Protein AF-A0AA95EY44-F1 (afdb_monomer)

Radius of gyration: 31.57 Å; Cα contacts (8 Å, |Δi|>4): 38; chains: 1; bounding box: 99×77×51 Å

Structure (mmCIF, N/CA/C/O backbone):
data_AF-A0AA95EY44-F1
#
_entry.id   AF-A0AA95EY44-F1
#
loop_
_atom_site.group_PDB
_atom_site.id
_atom_site.type_symbol
_atom_site.label_atom_id
_atom_site.label_alt_id
_atom_site.label_comp_id
_atom_site.label_asym_id
_atom_site.label_entity_id
_atom_site.label_seq_id
_atom_site.pdbx_PDB_ins_code
_atom_site.Cartn_x
_atom_site.Cartn_y
_atom_site.Cartn_z
_atom_site.occupancy
_atom_site.B_iso_or_equiv
_atom_site.auth_seq_id
_atom_site.auth_comp_id
_atom_site.auth_asym_id
_atom_site.auth_atom_id
_atom_site.pdbx_PDB_model_num
ATOM 1 N N . MET A 1 1 ? 17.872 -55.730 4.781 1.00 41.34 1 MET A N 1
ATOM 2 C CA . MET A 1 1 ? 17.847 -54.253 4.728 1.00 41.34 1 MET A CA 1
ATOM 3 C C . MET A 1 1 ? 19.204 -53.787 4.231 1.00 41.34 1 MET A C 1
ATOM 5 O O . MET A 1 1 ? 20.199 -54.146 4.842 1.00 41.34 1 MET A O 1
ATOM 9 N N . LYS A 1 2 ? 19.268 -53.102 3.086 1.00 43.06 2 LYS A N 1
ATOM 10 C CA . LYS A 1 2 ? 20.508 -52.530 2.540 1.00 43.06 2 LYS A CA 1
ATOM 11 C C . LYS A 1 2 ? 20.278 -51.025 2.433 1.00 43.06 2 LYS A C 1
ATOM 13 O O . LYS A 1 2 ? 19.450 -50.600 1.636 1.00 43.06 2 LYS A O 1
ATOM 18 N N . VAL A 1 3 ? 20.924 -50.255 3.303 1.00 44.91 3 VAL A N 1
ATOM 19 C CA . VAL A 1 3 ? 20.904 -48.789 3.276 1.00 44.91 3 VAL A CA 1
ATOM 20 C C . VAL A 1 3 ? 22.019 -48.328 2.346 1.00 44.91 3 VAL A C 1
ATOM 22 O O . VAL A 1 3 ? 23.189 -48.610 2.589 1.00 44.91 3 VAL A O 1
ATOM 25 N N . THR A 1 4 ? 21.646 -47.684 1.244 1.00 51.00 4 THR A N 1
ATOM 26 C CA . THR A 1 4 ? 22.604 -47.127 0.287 1.00 51.00 4 THR A CA 1
ATOM 27 C C . THR A 1 4 ? 22.802 -45.660 0.642 1.00 51.00 4 THR A C 1
ATOM 29 O O . THR A 1 4 ? 21.892 -44.849 0.496 1.00 51.00 4 THR A O 1
ATOM 32 N N . THR A 1 5 ? 23.982 -45.367 1.178 1.00 47.31 5 THR A N 1
ATOM 33 C CA . THR A 1 5 ? 24.511 -44.042 1.507 1.00 47.31 5 THR A CA 1
ATOM 34 C C . THR A 1 5 ? 24.437 -43.110 0.296 1.00 47.31 5 THR A C 1
ATOM 36 O O . THR A 1 5 ? 25.091 -43.350 -0.717 1.00 47.31 5 THR A O 1
ATOM 39 N N . GLY A 1 6 ? 23.629 -42.053 0.403 1.00 45.25 6 GLY A N 1
ATOM 40 C CA . GLY A 1 6 ? 23.547 -40.977 -0.582 1.00 45.25 6 GLY A CA 1
ATOM 41 C C . GLY A 1 6 ? 24.810 -40.115 -0.561 1.00 45.25 6 GLY A C 1
ATOM 42 O O . GLY A 1 6 ? 25.266 -39.692 0.500 1.00 45.25 6 GLY A O 1
ATOM 43 N N . MET A 1 7 ? 25.380 -39.895 -1.743 1.00 43.97 7 MET A N 1
ATOM 44 C CA . MET A 1 7 ? 26.593 -39.116 -1.977 1.00 43.97 7 MET A CA 1
ATOM 45 C C . MET A 1 7 ? 26.424 -37.653 -1.538 1.00 43.97 7 MET A C 1
ATOM 47 O O . MET A 1 7 ? 25.498 -36.970 -1.970 1.00 43.97 7 MET A O 1
ATOM 51 N N . MET A 1 8 ? 27.346 -37.162 -0.708 1.00 39.53 8 MET A N 1
ATOM 52 C CA . MET A 1 8 ? 27.503 -35.735 -0.429 1.00 39.53 8 MET A CA 1
ATOM 53 C C . MET A 1 8 ? 28.082 -35.030 -1.661 1.00 39.53 8 MET A C 1
ATOM 55 O O . MET A 1 8 ? 29.181 -35.355 -2.106 1.00 39.53 8 MET A O 1
ATOM 59 N N . VAL A 1 9 ? 27.357 -34.044 -2.187 1.00 46.12 9 VAL A N 1
ATOM 60 C CA . VAL A 1 9 ? 27.868 -33.108 -3.196 1.00 46.12 9 VAL A CA 1
ATOM 61 C C . VAL A 1 9 ? 28.700 -32.053 -2.469 1.00 46.12 9 VAL A C 1
ATOM 63 O O . VAL A 1 9 ? 28.180 -31.294 -1.653 1.00 46.12 9 VAL A O 1
ATOM 66 N N . SER A 1 10 ? 30.007 -32.043 -2.726 1.00 38.38 10 SER A N 1
ATOM 67 C CA . SER A 1 10 ? 30.944 -31.058 -2.184 1.00 38.38 10 SER A CA 1
ATOM 68 C C . SER A 1 10 ? 31.128 -29.929 -3.197 1.00 38.38 10 SER A C 1
ATOM 70 O O . SER A 1 10 ? 31.509 -30.182 -4.339 1.00 38.38 10 SER A O 1
ATOM 72 N N . TYR A 1 11 ? 30.840 -28.693 -2.790 1.00 48.44 11 TYR A N 1
ATOM 73 C CA . TYR A 1 11 ? 31.090 -27.492 -3.590 1.00 48.44 11 TYR A CA 1
ATOM 74 C C . TYR A 1 11 ? 32.466 -26.907 -3.230 1.00 48.44 11 TYR A C 1
ATOM 76 O O . TYR A 1 11 ? 32.779 -26.811 -2.037 1.00 48.44 11 TYR A O 1
ATOM 84 N N . PRO A 1 12 ? 33.292 -26.480 -4.203 1.00 48.28 12 PRO A N 1
ATOM 85 C CA . PRO A 1 12 ? 34.544 -25.797 -3.902 1.00 48.28 12 PRO A CA 1
ATOM 86 C C . PRO A 1 12 ? 34.282 -24.391 -3.337 1.00 48.28 12 PRO A C 1
ATOM 88 O O . PRO A 1 12 ? 33.452 -23.636 -3.845 1.00 48.28 12 PRO A O 1
ATOM 91 N N . LYS A 1 13 ? 35.004 -24.044 -2.265 1.00 40.16 13 LYS A N 1
ATOM 92 C CA . LYS A 1 13 ? 34.987 -22.718 -1.632 1.00 40.16 13 LYS A CA 1
ATOM 93 C C . LYS A 1 13 ? 35.674 -21.680 -2.527 1.00 40.16 13 LYS A C 1
ATOM 95 O O . LYS A 1 13 ? 36.833 -21.850 -2.889 1.00 40.16 13 LYS A O 1
ATOM 100 N N . LEU A 1 14 ? 34.974 -20.583 -2.812 1.00 45.66 14 LEU A N 1
ATOM 101 C CA . LEU A 1 14 ? 35.519 -19.363 -3.413 1.00 45.66 14 LEU A CA 1
ATOM 102 C C . LEU A 1 14 ? 36.125 -18.478 -2.318 1.00 45.66 14 LEU A C 1
ATOM 104 O O . LEU A 1 14 ? 35.446 -17.635 -1.738 1.00 45.66 14 LEU A O 1
ATOM 108 N N . SER A 1 15 ? 37.403 -18.683 -2.026 1.00 40.06 15 SER A N 1
ATOM 109 C CA . SER A 1 15 ? 38.204 -17.737 -1.251 1.00 40.06 15 SER A CA 1
ATOM 110 C C . SER A 1 15 ? 39.677 -17.996 -1.530 1.00 40.06 15 SER A C 1
ATOM 112 O O . SER A 1 15 ? 40.243 -18.898 -0.930 1.00 40.06 15 SER A O 1
ATOM 114 N N . ASP A 1 16 ? 40.227 -17.263 -2.500 1.00 41.62 16 ASP A N 1
ATOM 115 C CA . ASP A 1 16 ? 41.546 -16.616 -2.438 1.00 41.62 16 ASP A CA 1
ATOM 116 C C . ASP A 1 16 ? 41.781 -15.851 -3.751 1.00 41.62 16 ASP A C 1
ATOM 118 O O . ASP A 1 16 ? 42.224 -16.387 -4.765 1.00 41.62 16 ASP A O 1
ATOM 122 N N . VAL A 1 17 ? 41.427 -14.563 -3.744 1.00 42.28 17 VAL A N 1
ATOM 123 C CA . VAL A 1 17 ? 41.891 -13.599 -4.748 1.00 42.28 17 VAL A CA 1
ATOM 124 C C . VAL A 1 17 ? 43.328 -13.249 -4.368 1.00 42.28 17 VAL A C 1
ATOM 126 O O . VAL A 1 17 ? 43.552 -12.377 -3.534 1.00 42.28 17 VAL A O 1
ATOM 129 N N . GLN A 1 18 ? 44.307 -13.953 -4.939 1.00 38.44 18 GLN A N 1
ATOM 130 C CA . GLN A 1 18 ? 45.704 -13.523 -4.877 1.00 38.44 18 GLN A CA 1
ATOM 131 C C . GLN A 1 18 ? 46.004 -12.560 -6.027 1.00 38.44 18 GLN A C 1
ATOM 133 O O . GLN A 1 18 ? 46.162 -12.932 -7.189 1.00 38.44 18 GLN A O 1
ATOM 138 N N . GLU A 1 19 ? 46.068 -11.289 -5.648 1.00 46.28 19 GLU A N 1
ATOM 139 C CA . GLU A 1 19 ? 46.642 -10.175 -6.386 1.00 46.28 19 GLU A CA 1
ATOM 140 C C . GLU A 1 19 ? 48.119 -10.469 -6.713 1.00 46.28 19 GLU A C 1
ATOM 142 O O . GLU A 1 19 ? 48.988 -10.366 -5.852 1.00 46.28 19 GLU A O 1
ATOM 147 N N . HIS A 1 20 ? 48.425 -10.823 -7.964 1.00 35.62 20 HIS A N 1
ATOM 148 C CA . HIS A 1 20 ? 49.801 -10.830 -8.467 1.00 35.62 20 HIS A CA 1
ATOM 149 C C . HIS A 1 20 ? 50.023 -9.633 -9.393 1.00 35.62 20 HIS A C 1
ATOM 151 O O . HIS A 1 20 ? 49.808 -9.675 -10.605 1.00 35.62 20 HIS A O 1
ATOM 157 N N . LYS A 1 21 ? 50.480 -8.540 -8.779 1.00 42.75 21 LYS A N 1
ATOM 158 C CA . LYS A 1 21 ? 51.316 -7.527 -9.426 1.00 42.75 21 LYS A CA 1
ATOM 159 C C . LYS A 1 21 ? 52.607 -8.206 -9.882 1.00 42.75 21 LYS A C 1
ATOM 161 O O . LYS A 1 21 ? 53.286 -8.776 -9.041 1.00 42.75 21 LYS A O 1
ATOM 166 N N . GLU A 1 22 ? 52.937 -8.105 -11.170 1.00 37.50 22 GLU A N 1
ATOM 167 C CA . GLU A 1 22 ? 54.248 -7.653 -11.671 1.00 37.50 22 GLU A CA 1
ATOM 168 C C . GLU A 1 22 ? 54.346 -7.753 -13.210 1.00 37.50 22 GLU A C 1
ATOM 170 O O . GLU A 1 22 ? 53.960 -8.734 -13.840 1.00 37.50 22 GLU A O 1
ATOM 175 N N . LYS A 1 23 ? 54.887 -6.696 -13.820 1.00 38.88 23 LYS A N 1
ATOM 176 C CA . LYS A 1 23 ? 55.463 -6.604 -15.177 1.00 38.88 23 LYS A CA 1
ATOM 177 C C . LYS A 1 23 ? 56.657 -5.636 -15.060 1.00 38.88 23 LYS A C 1
ATOM 179 O O . LYS A 1 23 ? 56.564 -4.757 -14.200 1.00 38.88 23 LYS A O 1
ATOM 184 N N . PRO A 1 24 ? 57.664 -5.607 -15.964 1.00 47.41 24 PRO A N 1
ATOM 185 C CA .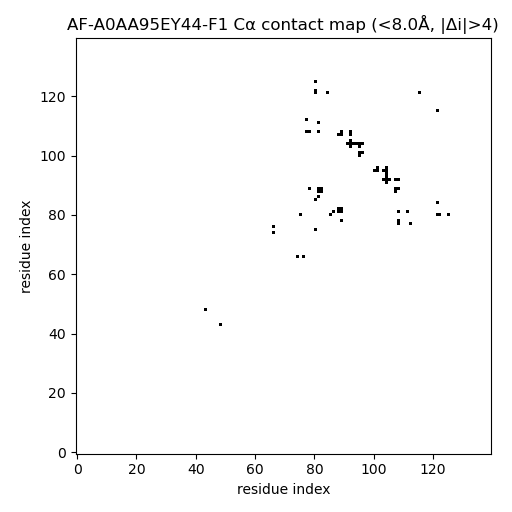 PRO A 1 24 ? 58.051 -6.552 -17.031 1.00 47.41 24 PRO A CA 1
ATOM 186 C C . PRO A 1 24 ? 59.589 -6.807 -17.116 1.00 47.41 24 PRO A C 1
ATOM 188 O O . PRO A 1 24 ? 60.375 -6.090 -16.507 1.00 47.41 24 PRO A O 1
ATOM 191 N N . LEU A 1 25 ? 60.052 -7.721 -17.985 1.00 33.62 25 LEU A N 1
ATOM 192 C CA . LEU A 1 25 ? 61.269 -7.485 -18.790 1.00 33.62 25 LEU A CA 1
ATOM 193 C C . LEU A 1 25 ? 61.262 -8.318 -20.085 1.00 33.62 25 LEU A C 1
ATOM 195 O O . LEU A 1 25 ? 60.869 -9.480 -20.100 1.00 33.62 25 LEU A O 1
ATOM 199 N N . LEU A 1 26 ? 61.679 -7.678 -21.175 1.00 46.19 26 LEU A N 1
ATOM 200 C CA . LEU A 1 26 ? 61.690 -8.164 -22.554 1.00 46.19 26 LEU A CA 1
ATOM 201 C C . LEU A 1 26 ? 62.712 -9.293 -22.759 1.00 46.19 26 LEU A C 1
ATOM 203 O O . LEU A 1 26 ? 63.897 -9.097 -22.497 1.00 46.19 26 LEU A O 1
ATOM 207 N N . GLN A 1 27 ? 62.287 -10.420 -23.336 1.00 43.66 27 GLN A N 1
ATOM 208 C CA . GLN A 1 27 ? 63.186 -11.347 -24.025 1.00 43.66 27 GLN A CA 1
ATOM 209 C C . GLN A 1 27 ? 62.610 -11.739 -25.385 1.00 43.66 27 GLN A C 1
ATOM 211 O O . GLN A 1 27 ? 61.481 -12.202 -25.524 1.00 43.66 27 GLN A O 1
ATOM 216 N N . SER A 1 28 ? 63.430 -11.479 -26.396 1.00 42.78 28 SER A N 1
ATOM 217 C CA . SER A 1 28 ? 63.257 -11.783 -27.807 1.00 42.78 28 SER A CA 1
ATOM 218 C C . SER A 1 28 ? 63.287 -13.288 -28.063 1.00 42.78 28 SER A C 1
ATOM 220 O O . SER A 1 28 ? 64.300 -13.940 -27.819 1.00 42.78 28 SER A O 1
ATOM 222 N N . GLY A 1 29 ? 62.203 -13.808 -28.627 1.00 38.50 29 GLY A N 1
ATOM 223 C CA . GLY A 1 29 ? 62.097 -15.169 -29.138 1.00 38.50 29 GLY A CA 1
ATOM 224 C C . GLY A 1 29 ? 60.828 -15.282 -29.973 1.00 38.50 29 GLY A C 1
ATOM 225 O O . GLY A 1 29 ? 59.727 -15.095 -29.467 1.00 38.50 29 GLY A O 1
ATOM 226 N N . VAL A 1 30 ? 60.978 -15.505 -31.276 1.00 49.00 30 VAL A N 1
ATOM 227 C CA . VAL A 1 30 ? 59.871 -15.598 -32.232 1.00 49.00 30 VAL A CA 1
ATOM 228 C C . VAL A 1 30 ? 59.086 -16.888 -31.980 1.00 49.00 30 VAL A C 1
ATOM 230 O O . VAL A 1 30 ? 59.467 -17.949 -32.461 1.00 49.00 30 VAL A O 1
ATOM 233 N N . HIS A 1 31 ? 57.972 -16.791 -31.259 1.00 42.59 31 HIS A N 1
ATOM 234 C CA . HIS A 1 31 ? 56.826 -17.685 -31.417 1.00 42.59 31 HIS A CA 1
ATOM 235 C C . HIS A 1 31 ? 55.566 -16.940 -30.963 1.00 42.59 31 HIS A C 1
ATOM 237 O O . HIS A 1 31 ? 55.336 -16.749 -29.772 1.00 42.59 31 HIS A O 1
ATOM 243 N N . LEU A 1 32 ? 54.782 -16.441 -31.922 1.00 46.75 32 LEU A N 1
ATOM 244 C CA . LEU A 1 32 ? 53.476 -15.845 -31.640 1.00 46.75 32 LEU A CA 1
ATOM 245 C C . LEU A 1 32 ? 52.564 -16.928 -31.038 1.00 46.75 32 LEU A C 1
ATOM 247 O O . LEU A 1 32 ? 52.372 -17.961 -31.688 1.00 46.75 32 LEU A O 1
ATOM 251 N N . PRO A 1 33 ? 51.994 -16.730 -29.835 1.00 49.34 33 PRO A N 1
ATOM 252 C CA . PRO A 1 33 ? 50.992 -17.638 -29.313 1.00 49.34 33 PRO A CA 1
ATOM 253 C C . PRO A 1 33 ? 49.740 -17.538 -30.190 1.00 49.34 33 PRO A C 1
ATOM 255 O O . PRO A 1 33 ? 49.300 -16.451 -30.568 1.00 49.34 33 PRO A O 1
ATOM 258 N N . ARG A 1 34 ? 49.228 -18.716 -30.553 1.00 50.22 34 ARG A N 1
ATOM 259 C CA . ARG A 1 34 ? 47.968 -18.990 -31.256 1.00 50.22 34 ARG A CA 1
ATOM 260 C C . ARG A 1 34 ? 46.890 -17.957 -30.878 1.00 50.22 34 ARG A C 1
ATOM 262 O O . ARG A 1 34 ? 46.758 -17.694 -29.684 1.00 50.22 34 ARG A O 1
ATOM 269 N N . PRO A 1 35 ? 46.109 -17.397 -31.826 1.00 50.72 35 PRO A N 1
ATOM 270 C CA . PRO A 1 35 ? 44.991 -16.548 -31.439 1.00 50.72 35 PRO A CA 1
ATOM 271 C C . PRO A 1 35 ? 44.094 -17.380 -30.524 1.00 50.72 35 PRO A C 1
ATOM 273 O O . PRO A 1 35 ? 43.699 -18.489 -30.900 1.00 50.72 35 PRO A O 1
ATOM 276 N N . GLU A 1 36 ? 43.832 -16.886 -29.314 1.00 55.03 36 GLU A N 1
ATOM 277 C CA . GLU A 1 36 ? 42.736 -17.410 -28.515 1.00 55.03 36 GLU A CA 1
ATOM 278 C C . GLU A 1 36 ? 41.476 -17.192 -29.342 1.00 55.03 36 GLU A C 1
ATOM 280 O O . GLU A 1 36 ? 40.943 -16.087 -29.453 1.00 55.03 36 GLU A O 1
ATOM 285 N N . VAL A 1 37 ? 41.062 -18.258 -30.021 1.00 54.19 37 VAL A N 1
ATOM 286 C CA . VAL A 1 37 ? 39.717 -18.375 -30.543 1.00 54.19 37 VAL A CA 1
ATOM 287 C C . VAL A 1 37 ? 38.856 -18.266 -29.300 1.00 54.19 37 VAL A C 1
ATOM 289 O O . VAL A 1 37 ? 38.842 -19.191 -28.490 1.00 54.19 37 VAL A O 1
ATOM 292 N N . TYR A 1 38 ? 38.191 -17.126 -29.125 1.00 54.50 38 TYR A N 1
ATOM 293 C CA . TYR A 1 38 ? 37.017 -17.058 -28.273 1.00 54.50 38 TYR A CA 1
ATOM 294 C C . TYR A 1 38 ? 36.032 -18.056 -28.873 1.00 54.50 38 TYR A C 1
ATOM 296 O O . TYR A 1 38 ? 35.276 -17.743 -29.790 1.00 54.50 38 TYR A O 1
ATOM 304 N N . GLN A 1 39 ? 36.131 -19.308 -28.434 1.00 52.06 39 GLN A N 1
ATOM 305 C CA . GLN A 1 39 ? 35.049 -20.246 -28.596 1.00 52.06 39 GLN A CA 1
ATOM 306 C C . GLN A 1 39 ? 33.927 -19.616 -27.793 1.00 52.06 39 GLN A C 1
ATOM 308 O O . GLN A 1 39 ? 34.076 -19.378 -26.596 1.00 52.06 39 GLN A O 1
ATOM 313 N N . ASP A 1 40 ? 32.858 -19.243 -28.483 1.00 59.28 40 ASP A N 1
ATOM 314 C CA . ASP A 1 40 ? 31.582 -18.969 -27.851 1.00 59.28 40 ASP A CA 1
ATOM 315 C C . ASP A 1 40 ? 31.224 -20.275 -27.122 1.00 59.28 40 ASP A C 1
ATOM 317 O O . ASP A 1 40 ? 30.698 -21.208 -27.720 1.00 59.28 40 ASP A O 1
ATOM 321 N N . LEU A 1 41 ? 31.670 -20.418 -25.862 1.00 66.00 41 LEU A N 1
ATOM 322 C CA . LEU A 1 41 ? 31.597 -21.664 -25.076 1.00 66.00 41 LEU A CA 1
ATOM 323 C C . LEU A 1 41 ? 30.142 -22.105 -24.847 1.00 66.00 41 LEU A C 1
ATOM 325 O O . LEU A 1 41 ? 29.877 -23.191 -24.337 1.00 66.00 41 LEU A O 1
ATOM 329 N N . LEU A 1 42 ? 29.205 -21.244 -25.230 1.00 67.94 42 LEU A N 1
ATOM 330 C CA . LEU A 1 42 ? 27.794 -21.507 -25.366 1.00 67.94 42 LEU A CA 1
ATOM 331 C C . LEU A 1 42 ? 27.502 -21.684 -26.861 1.00 67.94 42 LEU A C 1
ATOM 333 O O . LEU A 1 42 ? 27.083 -20.745 -27.537 1.00 67.94 42 LEU A O 1
ATOM 337 N N . GLU A 1 43 ? 27.696 -22.899 -27.384 1.00 67.50 43 GLU A N 1
ATOM 338 C CA . GLU A 1 43 ? 27.167 -23.280 -28.699 1.00 67.50 43 GLU A CA 1
ATOM 339 C C . GLU A 1 43 ? 25.633 -23.309 -28.629 1.00 67.50 43 GLU A C 1
ATOM 341 O O . GLU A 1 43 ? 24.992 -24.351 -28.484 1.00 67.50 43 GLU A O 1
ATOM 346 N N . ILE A 1 44 ? 25.012 -22.131 -28.691 1.00 71.88 44 ILE A N 1
ATOM 347 C CA . ILE A 1 44 ? 23.578 -22.020 -28.919 1.00 71.88 44 ILE A CA 1
ATOM 348 C C . ILE A 1 44 ? 23.345 -22.550 -30.331 1.00 71.88 44 ILE A C 1
ATOM 350 O O . ILE A 1 44 ? 23.797 -21.934 -31.303 1.00 71.88 44 ILE A O 1
ATOM 354 N N . SER A 1 45 ? 22.660 -23.692 -30.428 1.00 77.06 45 SER A N 1
ATOM 355 C CA . SER A 1 45 ? 22.316 -24.302 -31.711 1.00 77.06 45 SER A CA 1
ATOM 356 C C . SER A 1 45 ? 21.552 -23.313 -32.592 1.00 77.06 45 SER A C 1
ATOM 358 O O . SER A 1 45 ? 20.813 -22.461 -32.088 1.00 77.06 45 SER A O 1
ATOM 360 N N . ASP A 1 46 ? 21.671 -23.451 -33.913 1.00 82.75 46 ASP A N 1
ATOM 361 C CA . ASP A 1 46 ? 20.914 -22.623 -34.864 1.00 82.75 46 ASP A CA 1
ATOM 362 C C . ASP A 1 46 ? 19.407 -22.665 -34.571 1.00 82.75 46 ASP A C 1
ATOM 364 O O . ASP A 1 46 ? 18.712 -21.655 -34.660 1.00 82.75 46 ASP A O 1
ATOM 368 N N . GLN A 1 47 ? 18.917 -23.818 -34.104 1.00 80.44 47 GLN A N 1
ATOM 369 C CA . GLN A 1 47 ? 17.542 -23.994 -33.653 1.00 80.44 47 GLN A CA 1
ATOM 370 C C . GLN A 1 47 ? 17.201 -23.118 -32.439 1.00 80.44 47 GLN A C 1
ATOM 372 O O . GLN A 1 47 ? 16.152 -22.481 -32.427 1.00 80.44 47 GLN A O 1
ATOM 377 N N . ALA A 1 48 ? 18.060 -23.056 -31.421 1.00 78.94 48 ALA A N 1
ATOM 378 C CA . ALA A 1 48 ? 17.820 -22.220 -30.247 1.00 78.94 48 ALA A CA 1
ATOM 379 C C . ALA A 1 48 ? 17.897 -20.719 -30.579 1.00 78.94 48 ALA A C 1
ATOM 381 O O . ALA A 1 48 ? 17.117 -19.934 -30.039 1.00 78.94 48 ALA A O 1
ATOM 382 N N . ARG A 1 49 ? 18.759 -20.318 -31.524 1.00 79.56 49 ARG A N 1
ATOM 383 C CA . ARG A 1 49 ? 18.796 -18.940 -32.049 1.00 79.56 49 ARG A CA 1
ATOM 384 C C . ARG A 1 49 ? 17.518 -18.596 -32.814 1.00 79.56 49 ARG A C 1
ATOM 386 O O . ARG A 1 49 ? 16.971 -17.515 -32.618 1.00 79.56 49 ARG A O 1
ATOM 393 N N . GLN A 1 50 ? 17.016 -19.526 -33.625 1.00 83.75 50 GLN A N 1
ATOM 394 C CA . GLN A 1 50 ? 15.761 -19.353 -34.352 1.00 83.75 50 GLN A CA 1
ATOM 395 C C . GLN A 1 50 ? 14.562 -19.238 -33.403 1.00 83.75 50 GLN A C 1
ATOM 397 O O . GLN A 1 50 ? 13.712 -18.379 -33.614 1.00 83.75 50 GLN A O 1
ATOM 402 N N . ILE A 1 51 ? 14.520 -20.051 -32.339 1.00 82.25 51 ILE A N 1
ATOM 403 C CA . ILE A 1 51 ? 13.490 -19.953 -31.294 1.00 82.25 51 ILE A CA 1
ATOM 404 C C . ILE A 1 51 ? 13.544 -18.576 -30.633 1.00 82.25 51 ILE A C 1
ATOM 406 O O . ILE A 1 51 ? 12.509 -17.938 -30.513 1.00 82.25 51 ILE A O 1
ATOM 410 N N . ALA A 1 52 ? 14.732 -18.096 -30.249 1.00 79.19 52 ALA A N 1
ATOM 411 C CA . ALA A 1 52 ? 14.892 -16.787 -29.617 1.00 79.19 52 ALA A CA 1
ATOM 412 C C . ALA A 1 52 ? 14.472 -15.621 -30.530 1.00 79.19 52 ALA A C 1
ATOM 414 O O . ALA A 1 52 ? 13.902 -14.647 -30.047 1.00 79.19 52 ALA A O 1
ATOM 415 N N . ALA A 1 53 ? 14.726 -15.726 -31.838 1.00 79.75 53 ALA A N 1
ATOM 416 C CA . ALA A 1 53 ? 14.318 -14.724 -32.822 1.00 79.75 53 ALA A CA 1
ATOM 417 C C . ALA A 1 53 ? 12.795 -14.676 -33.050 1.00 79.75 53 ALA A C 1
ATOM 419 O O . ALA A 1 53 ? 12.281 -13.634 -33.447 1.00 79.75 53 ALA A O 1
ATOM 420 N N . ASP A 1 54 ? 12.091 -15.784 -32.798 1.00 78.31 54 ASP A N 1
ATOM 421 C CA . ASP A 1 54 ? 10.635 -15.920 -32.953 1.00 78.31 54 ASP A CA 1
ATOM 422 C C . ASP A 1 54 ? 9.857 -15.622 -31.653 1.00 78.31 54 ASP A C 1
ATOM 424 O O . ASP A 1 54 ? 8.626 -15.665 -31.625 1.00 78.31 54 ASP A O 1
ATOM 428 N N . ILE A 1 55 ? 10.548 -15.295 -30.550 1.00 76.56 55 ILE A N 1
ATOM 429 C CA . ILE A 1 55 ? 9.884 -14.845 -29.322 1.00 76.56 55 ILE A CA 1
ATOM 430 C C . ILE A 1 55 ? 9.281 -13.464 -29.589 1.00 76.56 55 ILE A C 1
ATOM 432 O O . ILE A 1 55 ? 9.949 -12.435 -29.501 1.00 76.56 55 ILE A O 1
ATOM 436 N N . ASN A 1 56 ? 7.985 -13.426 -29.880 1.00 74.38 56 ASN A N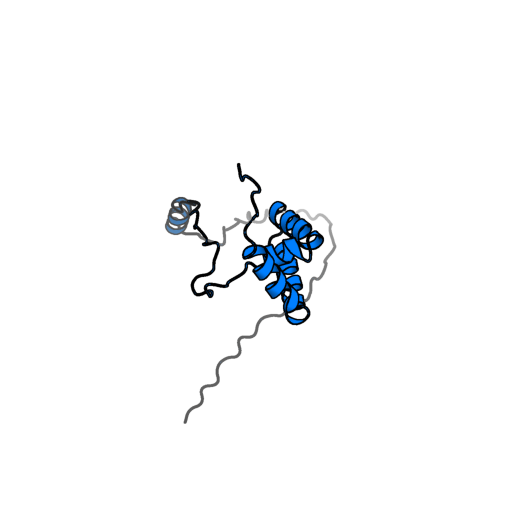 1
ATOM 437 C CA . ASN A 1 56 ? 7.221 -12.188 -29.871 1.00 74.38 56 ASN A CA 1
ATOM 438 C C . ASN A 1 56 ? 7.041 -11.726 -28.420 1.00 74.38 56 ASN A C 1
ATOM 440 O O . ASN A 1 56 ? 6.296 -12.327 -27.646 1.00 74.38 56 ASN A O 1
ATOM 444 N N . HIS A 1 57 ? 7.702 -10.629 -28.053 1.00 63.44 57 HIS A N 1
ATOM 445 C CA . HIS A 1 57 ? 7.500 -9.932 -26.780 1.00 63.44 57 HIS A CA 1
ATOM 446 C C . HIS A 1 57 ? 6.197 -9.120 -26.810 1.00 63.44 57 HIS A C 1
ATOM 448 O O . HIS A 1 57 ? 6.197 -7.918 -26.533 1.00 63.44 57 HIS A O 1
ATOM 454 N N . GLU A 1 58 ? 5.077 -9.742 -27.187 1.00 66.81 58 GLU A N 1
ATOM 455 C CA . GLU A 1 58 ? 3.787 -9.086 -27.025 1.00 66.81 58 G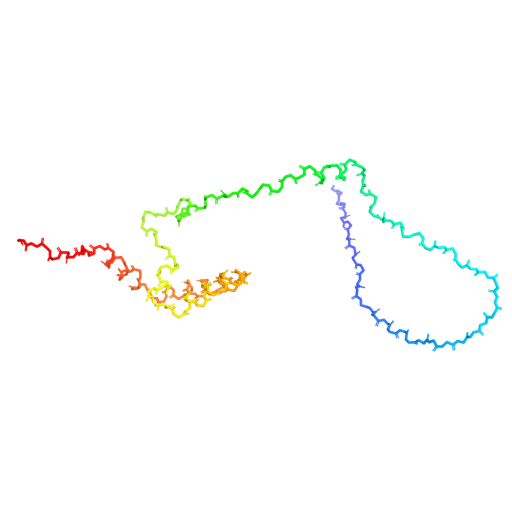LU A CA 1
ATOM 456 C C . GLU A 1 58 ? 3.586 -8.805 -25.537 1.00 66.81 58 GLU A C 1
ATOM 458 O O . GLU A 1 58 ? 3.512 -9.710 -24.702 1.00 66.81 58 GLU A O 1
ATOM 463 N N . LEU A 1 59 ? 3.534 -7.517 -25.201 1.00 63.94 59 LEU A N 1
ATOM 464 C CA . LEU A 1 59 ? 3.131 -7.045 -23.888 1.00 63.94 59 LEU A CA 1
ATOM 465 C C . LEU A 1 59 ? 1.671 -7.445 -23.686 1.00 63.94 59 LEU A C 1
ATOM 467 O O . LEU A 1 59 ? 0.749 -6.699 -24.017 1.00 63.94 59 LEU A O 1
ATOM 471 N N . VAL A 1 60 ? 1.462 -8.642 -23.141 1.00 68.31 60 VAL A N 1
ATOM 472 C CA . VAL A 1 60 ? 0.152 -9.075 -22.676 1.00 68.31 60 VAL A CA 1
ATOM 473 C C . VAL A 1 60 ? -0.221 -8.150 -21.526 1.00 68.31 60 VAL A C 1
ATOM 475 O O . VAL A 1 60 ? 0.262 -8.285 -20.402 1.00 68.31 60 VAL A O 1
ATOM 478 N N . LYS A 1 61 ? -1.070 -7.165 -21.821 1.00 61.97 61 LYS A N 1
ATOM 479 C CA . LYS A 1 61 ? -1.670 -6.301 -20.810 1.00 61.97 61 LYS A CA 1
ATOM 480 C C . LYS A 1 61 ? -2.650 -7.149 -20.004 1.00 61.97 61 LYS A C 1
ATOM 482 O O . LYS A 1 61 ? -3.819 -7.275 -20.357 1.00 61.97 61 LYS A O 1
ATOM 487 N N . VAL A 1 62 ? -2.154 -7.770 -18.939 1.00 65.94 62 VAL A N 1
ATOM 488 C CA . VAL A 1 62 ? -2.994 -8.495 -17.987 1.00 65.94 62 VAL A CA 1
ATOM 489 C C . VAL A 1 62 ? -3.834 -7.461 -17.242 1.00 65.94 62 VAL A C 1
ATOM 491 O O . VAL A 1 62 ? -3.292 -6.564 -16.599 1.00 65.94 62 VAL A O 1
ATOM 494 N N . ASN A 1 63 ? -5.159 -7.559 -17.355 1.00 68.00 63 ASN A N 1
ATOM 495 C CA . ASN A 1 63 ? -6.062 -6.762 -16.535 1.00 68.00 63 ASN A CA 1
ATOM 496 C C . ASN A 1 63 ? -6.077 -7.367 -15.128 1.00 68.00 63 ASN A C 1
ATOM 498 O O . ASN A 1 63 ? -6.709 -8.400 -14.903 1.00 68.00 63 ASN A O 1
ATOM 502 N N . ILE A 1 64 ? -5.310 -6.781 -14.214 1.00 71.50 64 ILE A N 1
ATOM 503 C CA . ILE A 1 64 ? -5.288 -7.203 -12.815 1.00 71.50 64 ILE A CA 1
ATOM 504 C C . ILE A 1 64 ? -6.546 -6.613 -12.167 1.00 71.50 64 ILE A C 1
ATOM 506 O O . ILE A 1 64 ? -6.698 -5.393 -12.188 1.00 71.50 64 ILE A O 1
ATOM 510 N N . PRO A 1 65 ? -7.466 -7.436 -11.638 1.00 70.56 65 PRO A N 1
ATOM 511 C CA . PRO A 1 65 ? -8.665 -6.918 -10.993 1.00 70.56 65 PRO A CA 1
ATOM 512 C C . PRO A 1 65 ? -8.294 -6.095 -9.752 1.00 70.56 65 PRO A C 1
ATOM 514 O O . PRO A 1 65 ? -7.427 -6.504 -8.979 1.00 70.56 65 PRO A O 1
ATOM 517 N N . ASP A 1 66 ? -8.991 -4.976 -9.531 1.00 70.25 66 ASP A N 1
ATOM 518 C CA . ASP A 1 66 ? -8.772 -4.094 -8.369 1.00 70.25 66 ASP A CA 1
ATOM 519 C C . ASP A 1 66 ? -9.012 -4.811 -7.029 1.00 70.25 66 ASP A C 1
ATOM 521 O O . ASP A 1 66 ? -8.408 -4.486 -6.006 1.00 70.25 66 ASP A O 1
ATOM 525 N N . ARG A 1 67 ? -9.889 -5.823 -7.039 1.00 80.25 67 ARG A N 1
ATOM 526 C CA . ARG A 1 67 ? -10.157 -6.714 -5.909 1.00 80.25 67 ARG A CA 1
ATOM 527 C C . ARG A 1 67 ? -9.558 -8.097 -6.187 1.00 80.25 67 ARG A C 1
ATOM 529 O O . ARG A 1 67 ? -9.880 -8.696 -7.217 1.00 80.25 67 ARG A O 1
ATOM 536 N N . PRO A 1 68 ? -8.748 -8.651 -5.266 1.00 79.25 68 PRO A N 1
ATOM 537 C CA . PRO A 1 68 ? -8.221 -9.996 -5.427 1.00 79.25 68 PRO A CA 1
ATOM 538 C C . PRO A 1 68 ? -9.351 -11.030 -5.469 1.00 79.25 68 PRO A C 1
ATOM 540 O O . PRO A 1 68 ? -10.347 -10.930 -4.748 1.00 79.25 68 PRO A O 1
ATOM 543 N N . ILE A 1 69 ? -9.183 -12.045 -6.317 1.00 79.62 69 ILE A N 1
ATOM 544 C CA . ILE A 1 69 ? -10.158 -13.128 -6.473 1.00 79.62 69 ILE A CA 1
ATOM 545 C C . ILE A 1 69 ? -10.318 -13.845 -5.125 1.00 79.62 69 ILE A C 1
ATOM 547 O O . ILE A 1 69 ? -9.339 -14.309 -4.546 1.00 79.62 69 ILE A O 1
ATOM 551 N N . GLY A 1 70 ? -11.554 -13.926 -4.626 1.00 79.75 70 GLY A N 1
ATOM 552 C CA . GLY A 1 70 ? -11.870 -14.551 -3.337 1.00 79.75 70 GLY A CA 1
ATOM 553 C C . GLY A 1 70 ? -11.752 -13.631 -2.117 1.00 79.75 70 GLY A C 1
ATOM 554 O O . GLY A 1 70 ? -12.013 -14.084 -1.005 1.00 79.75 70 GLY A O 1
ATOM 555 N N . ALA A 1 71 ? -11.407 -12.350 -2.292 1.00 83.56 71 ALA A N 1
ATOM 556 C CA . ALA A 1 71 ? -11.563 -11.367 -1.222 1.00 83.56 71 ALA A CA 1
ATOM 557 C C . ALA A 1 71 ? -13.044 -11.253 -0.818 1.00 83.56 71 ALA A C 1
ATOM 559 O O . ALA A 1 71 ? -13.899 -11.480 -1.673 1.00 83.56 71 ALA A O 1
ATOM 560 N N . PRO A 1 72 ? -13.374 -10.901 0.432 1.00 83.69 72 PRO A N 1
ATOM 561 C CA . PRO A 1 72 ? -14.758 -10.714 0.867 1.00 83.69 72 PRO A CA 1
ATOM 562 C C . PRO A 1 72 ? -15.379 -9.436 0.280 1.00 83.69 72 PRO A C 1
ATOM 564 O O . PRO A 1 72 ? -14.673 -8.585 -0.264 1.00 83.69 72 PRO A O 1
ATOM 567 N N . ASP A 1 73 ? -16.708 -9.317 0.339 1.00 81.38 73 ASP A N 1
ATOM 568 C CA . ASP A 1 73 ? -17.432 -8.184 -0.266 1.00 81.38 73 ASP A CA 1
ATOM 569 C C . ASP A 1 73 ? -17.150 -6.845 0.413 1.00 81.38 73 ASP A C 1
ATOM 571 O O . ASP A 1 73 ? -17.247 -5.799 -0.219 1.00 81.38 73 ASP A O 1
ATOM 575 N N . ASP A 1 74 ? -16.719 -6.887 1.668 1.00 81.88 74 ASP A N 1
ATOM 576 C CA . ASP A 1 74 ? -16.305 -5.743 2.472 1.00 81.88 74 ASP A CA 1
ATOM 577 C C . ASP A 1 74 ? -14.788 -5.476 2.400 1.00 81.88 74 ASP A C 1
ATOM 579 O O . ASP A 1 74 ? -14.229 -4.813 3.284 1.00 81.88 74 ASP A O 1
ATOM 583 N N . TYR A 1 75 ? -14.113 -6.007 1.372 1.00 84.56 75 TYR A N 1
ATOM 584 C CA . TYR A 1 75 ? -12.691 -5.780 1.139 1.00 84.56 75 TYR A CA 1
ATOM 585 C C . TYR A 1 75 ? -12.402 -4.298 0.902 1.00 84.56 75 TYR A C 1
ATOM 587 O O . TYR A 1 75 ? -12.966 -3.669 0.008 1.00 84.56 75 TYR A O 1
ATOM 595 N N . ILE A 1 76 ? -11.455 -3.766 1.672 1.00 86.88 76 ILE A N 1
ATOM 596 C CA . ILE A 1 76 ? -10.967 -2.398 1.534 1.00 86.88 76 ILE A CA 1
ATOM 597 C C . ILE A 1 76 ? -9.504 -2.459 1.087 1.00 86.88 76 ILE A C 1
ATOM 599 O O . ILE A 1 76 ? -8.690 -3.087 1.776 1.00 86.88 76 ILE A O 1
ATOM 603 N N . PRO A 1 77 ? -9.133 -1.804 -0.029 1.00 88.62 77 PRO A N 1
ATOM 604 C CA . PRO A 1 77 ? -7.743 -1.719 -0.445 1.00 88.62 77 PRO A CA 1
ATOM 605 C C . PRO A 1 77 ? -6.895 -1.036 0.632 1.00 88.62 77 PRO A C 1
ATOM 607 O O . PRO A 1 77 ? -7.186 0.075 1.075 1.00 88.62 77 PRO A O 1
ATOM 610 N N . VAL A 1 78 ? -5.798 -1.676 1.034 1.00 90.38 78 VAL A N 1
ATOM 611 C CA . VAL A 1 78 ? -4.884 -1.123 2.049 1.00 90.38 78 VAL A CA 1
ATOM 612 C C . VAL A 1 78 ? -4.315 0.227 1.610 1.00 90.38 78 VAL A C 1
ATOM 614 O O . VAL A 1 78 ? -4.124 1.115 2.436 1.00 90.38 78 VAL A O 1
ATOM 617 N N . SER A 1 79 ? -4.072 0.404 0.311 1.00 90.19 79 SER A N 1
ATOM 618 C CA . SER A 1 79 ? -3.608 1.667 -0.264 1.00 90.19 79 SER A CA 1
ATOM 619 C C . SER A 1 79 ? -4.575 2.822 0.004 1.00 90.19 79 SER A C 1
ATOM 621 O O . SER A 1 79 ? -4.119 3.936 0.241 1.00 90.19 79 SER A O 1
ATOM 623 N N . GLU A 1 80 ? -5.885 2.565 0.025 1.00 91.69 80 GLU A N 1
ATOM 624 C CA . GLU A 1 80 ? -6.902 3.573 0.343 1.00 91.69 80 GLU A CA 1
ATOM 625 C C . GLU A 1 80 ? -6.895 3.948 1.825 1.00 91.69 80 GLU A C 1
ATOM 627 O O . GLU A 1 80 ? -6.932 5.131 2.170 1.00 91.69 80 GLU A O 1
ATOM 632 N N . LEU A 1 81 ? -6.756 2.957 2.710 1.00 92.81 81 LEU A N 1
ATOM 633 C CA . LEU A 1 81 ? -6.573 3.213 4.141 1.00 92.81 81 LEU A CA 1
ATOM 634 C C . LEU A 1 81 ? -5.291 4.011 4.393 1.00 92.81 81 LEU A C 1
ATOM 636 O O . LEU A 1 81 ? -5.300 4.975 5.156 1.00 92.81 81 LEU A O 1
ATOM 640 N N . MET A 1 82 ? -4.198 3.658 3.714 1.00 94.38 82 MET A N 1
ATOM 641 C CA . MET A 1 82 ? -2.938 4.387 3.821 1.00 94.38 82 MET A CA 1
ATOM 642 C C . MET A 1 82 ? -3.085 5.820 3.309 1.00 94.38 82 MET A C 1
ATOM 644 O O . MET A 1 82 ? -2.644 6.746 3.9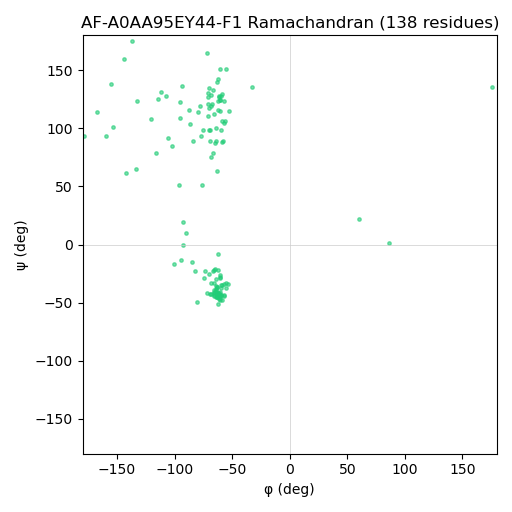78 1.00 94.38 82 MET A O 1
ATOM 648 N N . ARG A 1 83 ? -3.779 6.035 2.186 1.00 94.56 83 ARG A N 1
ATOM 649 C CA . ARG A 1 83 ? -4.084 7.377 1.667 1.00 94.56 83 ARG A CA 1
ATOM 650 C C . ARG A 1 83 ? -4.812 8.244 2.697 1.00 94.56 83 ARG A C 1
ATOM 652 O O . ARG A 1 83 ? -4.546 9.441 2.772 1.00 94.56 83 ARG A O 1
ATOM 659 N N . ARG A 1 84 ? -5.717 7.657 3.486 1.00 93.75 84 ARG A N 1
ATOM 660 C CA . ARG A 1 84 ? -6.520 8.376 4.486 1.00 93.75 84 ARG A CA 1
ATOM 661 C C . ARG A 1 84 ? -5.764 8.647 5.787 1.00 93.75 84 ARG A C 1
ATOM 663 O O . ARG A 1 84 ? -5.788 9.776 6.270 1.00 93.75 84 ARG A O 1
ATOM 670 N N . PHE A 1 85 ? -5.125 7.627 6.356 1.00 93.44 85 PHE A N 1
ATOM 671 C CA . PHE A 1 85 ? -4.558 7.677 7.711 1.00 93.44 85 PHE A CA 1
ATOM 672 C C . PHE A 1 85 ? -3.042 7.914 7.746 1.00 93.44 85 PHE A C 1
ATOM 674 O O . PHE A 1 85 ? -2.509 8.308 8.781 1.00 93.44 85 PHE A O 1
ATOM 681 N N . ASP A 1 86 ? -2.342 7.713 6.628 1.00 94.19 86 ASP A N 1
ATOM 682 C CA . ASP A 1 86 ? -0.901 7.954 6.484 1.00 94.19 86 ASP A CA 1
ATOM 683 C C . ASP A 1 86 ? -0.575 8.533 5.082 1.00 94.19 86 ASP A C 1
ATOM 685 O O . ASP A 1 86 ? 0.141 7.917 4.279 1.00 94.19 86 ASP A O 1
ATOM 689 N N . PRO A 1 87 ? -1.117 9.725 4.747 1.00 94.75 87 PRO A N 1
ATOM 690 C CA . PRO A 1 87 ? -0.999 10.306 3.407 1.00 94.75 87 PRO A CA 1
ATOM 691 C C . PRO A 1 87 ? 0.457 10.563 2.998 1.00 94.75 87 PRO A C 1
ATOM 693 O O . PRO A 1 87 ? 0.797 10.486 1.819 1.00 94.75 87 PRO A O 1
ATOM 696 N N . GLN A 1 88 ? 1.338 10.817 3.969 1.00 95.31 88 GLN A N 1
ATOM 697 C CA . GLN A 1 88 ? 2.758 11.043 3.718 1.00 95.31 88 GLN A CA 1
ATOM 698 C C . GLN A 1 88 ? 3.448 9.787 3.167 1.00 95.31 88 GLN A C 1
ATOM 700 O O . GLN A 1 88 ? 4.237 9.878 2.224 1.00 95.31 88 GLN A O 1
ATOM 705 N N . ASN A 1 89 ? 3.180 8.611 3.743 1.00 93.94 89 ASN A N 1
ATOM 706 C CA . ASN A 1 89 ? 3.752 7.363 3.236 1.00 93.94 89 ASN A CA 1
ATOM 707 C C . ASN A 1 89 ? 3.078 6.911 1.937 1.00 93.94 89 ASN A C 1
ATOM 709 O O . ASN A 1 89 ? 3.750 6.325 1.089 1.00 93.94 89 ASN A O 1
ATOM 713 N N . TYR A 1 90 ? 1.806 7.257 1.725 1.00 95.38 90 TYR A N 1
ATOM 714 C CA . TYR A 1 90 ? 1.131 7.054 0.442 1.00 95.38 90 TYR A CA 1
ATOM 715 C C . TYR A 1 90 ? 1.782 7.835 -0.705 1.00 95.38 90 TYR A C 1
ATOM 717 O O . TYR A 1 90 ? 2.039 7.271 -1.769 1.00 95.38 90 TYR A O 1
ATOM 725 N N . GLU A 1 91 ? 2.127 9.103 -0.487 1.00 95.88 91 GLU A N 1
ATOM 726 C CA . GLU A 1 91 ? 2.819 9.899 -1.501 1.00 95.88 91 GLU A CA 1
ATOM 727 C C . GLU A 1 91 ? 4.207 9.326 -1.827 1.00 95.88 91 GLU A C 1
ATOM 729 O O . GLU A 1 91 ? 4.537 9.135 -2.998 1.00 95.88 91 GLU A O 1
ATOM 734 N N . LYS A 1 92 ? 4.990 8.952 -0.805 1.00 95.44 92 LYS A N 1
ATOM 735 C CA . LYS A 1 92 ? 6.298 8.298 -0.995 1.00 95.44 92 LYS A CA 1
ATOM 736 C C . LYS A 1 92 ? 6.183 6.971 -1.742 1.00 95.44 92 LYS A C 1
ATOM 738 O O . LYS A 1 92 ? 6.998 6.681 -2.612 1.00 95.44 92 LYS A O 1
ATOM 743 N N . MET A 1 93 ? 5.168 6.169 -1.429 1.00 94.75 93 MET A N 1
ATOM 744 C CA . MET A 1 93 ? 4.896 4.920 -2.136 1.00 94.75 93 MET A CA 1
ATOM 745 C C . MET A 1 93 ? 4.657 5.179 -3.630 1.00 94.75 93 MET A C 1
ATOM 747 O O . MET A 1 93 ? 5.277 4.524 -4.468 1.00 94.75 93 MET A O 1
ATOM 751 N N . ASN A 1 94 ? 3.820 6.163 -3.971 1.00 93.88 94 ASN A N 1
ATOM 752 C CA . ASN A 1 94 ? 3.563 6.533 -5.365 1.00 93.88 94 ASN A CA 1
ATOM 753 C C . ASN A 1 94 ? 4.818 7.062 -6.070 1.00 93.88 94 ASN A C 1
ATOM 755 O O . ASN A 1 94 ? 5.041 6.739 -7.235 1.00 93.8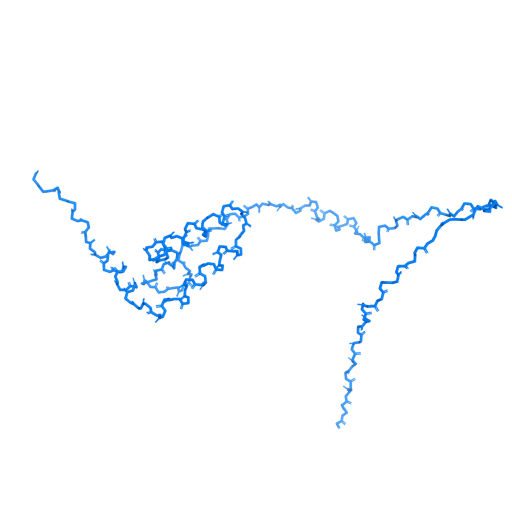8 94 ASN A O 1
ATOM 759 N N . GLN A 1 95 ? 5.668 7.814 -5.367 1.00 94.88 95 GLN A N 1
ATOM 760 C CA . GLN A 1 95 ? 6.968 8.240 -5.894 1.00 94.88 95 GLN A CA 1
ATOM 761 C C . GLN A 1 95 ? 7.870 7.039 -6.210 1.00 94.88 95 GLN A C 1
ATOM 763 O O . GLN A 1 95 ? 8.454 6.984 -7.290 1.00 94.88 95 GLN A O 1
ATOM 768 N N . HIS A 1 96 ? 7.947 6.044 -5.322 1.00 93.69 96 HIS A N 1
ATOM 769 C CA . HIS A 1 96 ? 8.715 4.823 -5.579 1.00 93.69 96 HIS A CA 1
ATOM 770 C C . HIS A 1 96 ? 8.172 4.038 -6.778 1.00 93.69 96 HIS A C 1
ATOM 772 O O . HIS A 1 96 ? 8.958 3.605 -7.620 1.00 93.69 96 HIS A O 1
ATOM 778 N N . PHE A 1 97 ? 6.849 3.909 -6.920 1.00 90.81 97 PHE A N 1
ATOM 779 C CA . PHE A 1 97 ? 6.260 3.277 -8.104 1.00 90.81 97 PHE A CA 1
ATOM 780 C C . PHE A 1 97 ? 6.539 4.059 -9.393 1.00 90.81 97 PHE A C 1
ATOM 782 O O . PHE A 1 97 ? 6.866 3.445 -10.406 1.00 90.81 97 PHE A O 1
ATOM 789 N N . GLY A 1 98 ? 6.497 5.394 -9.351 1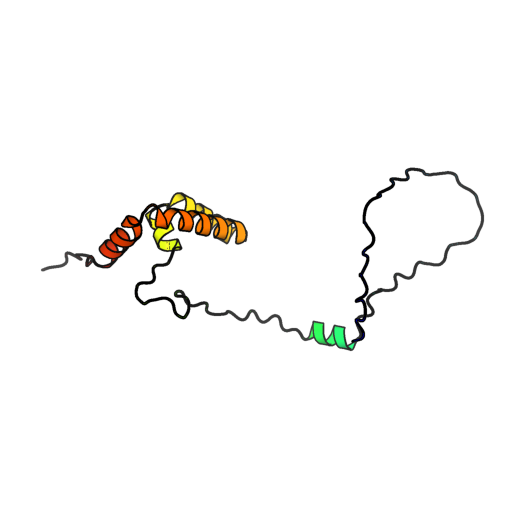.00 91.94 98 GLY A N 1
ATOM 790 C CA . GLY A 1 98 ? 6.867 6.245 -10.487 1.00 91.94 98 GLY A CA 1
ATOM 791 C C . GLY A 1 98 ? 8.342 6.131 -10.889 1.00 91.94 98 GLY A C 1
ATOM 792 O O . GLY A 1 98 ? 8.672 6.255 -12.065 1.00 91.94 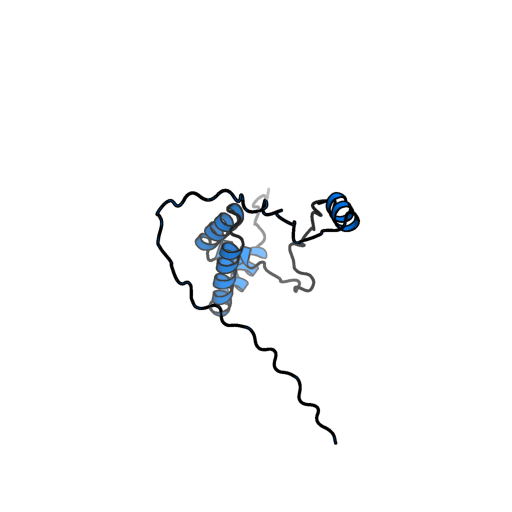98 GLY A O 1
ATOM 793 N N . ASN A 1 99 ? 9.223 5.827 -9.933 1.00 93.94 99 ASN A N 1
ATOM 794 C CA . ASN A 1 99 ? 10.664 5.681 -10.149 1.00 93.94 99 ASN A CA 1
ATOM 795 C C . ASN A 1 99 ? 11.101 4.246 -10.508 1.00 93.94 99 ASN A C 1
ATOM 797 O O . ASN A 1 99 ? 12.298 3.971 -10.538 1.00 93.94 99 ASN A O 1
ATOM 801 N N . ASN A 1 100 ? 10.165 3.328 -10.785 1.00 90.44 100 ASN A N 1
ATOM 802 C CA . ASN A 1 100 ? 10.421 1.889 -10.976 1.00 90.44 100 ASN A CA 1
ATOM 803 C C . ASN A 1 100 ? 11.053 1.191 -9.752 1.00 90.44 100 ASN A C 1
ATOM 805 O O . ASN A 1 100 ? 11.648 0.122 -9.867 1.00 90.44 100 ASN A O 1
ATOM 809 N N . GLU A 1 101 ? 10.903 1.764 -8.558 1.00 93.38 101 GLU A N 1
ATOM 810 C CA . GLU A 1 101 ? 11.373 1.200 -7.290 1.00 93.38 101 GLU A CA 1
ATOM 811 C C . GLU A 1 101 ? 10.238 0.447 -6.577 1.00 93.38 101 GLU A C 1
ATOM 813 O O . GLU A 1 101 ? 9.950 0.681 -5.400 1.00 93.38 101 GLU A O 1
ATOM 818 N N . SER A 1 102 ? 9.564 -0.457 -7.293 1.00 90.50 102 SER A N 1
ATOM 819 C CA . SER A 1 102 ? 8.351 -1.134 -6.811 1.00 90.50 102 SER A CA 1
ATOM 820 C C . SER A 1 102 ? 8.545 -1.857 -5.477 1.00 90.50 102 SER A C 1
ATOM 822 O O . SER A 1 102 ? 7.632 -1.871 -4.658 1.00 90.50 102 SER A O 1
ATOM 824 N N . GLU A 1 103 ? 9.736 -2.400 -5.217 1.00 92.56 103 GLU A N 1
ATOM 825 C CA . GLU A 1 103 ? 10.071 -3.037 -3.939 1.00 92.56 103 GLU A CA 1
ATOM 826 C C . GLU A 1 103 ? 9.957 -2.059 -2.759 1.00 92.56 103 GLU A C 1
ATOM 828 O O . GLU A 1 103 ? 9.317 -2.372 -1.757 1.00 92.56 103 GLU A O 1
ATOM 833 N N . LYS A 1 104 ? 10.498 -0.841 -2.893 1.00 94.25 104 LYS A N 1
ATOM 834 C CA . LYS A 1 104 ? 10.427 0.187 -1.843 1.00 94.25 104 LYS A CA 1
ATOM 835 C C . LYS A 1 104 ? 8.991 0.657 -1.612 1.00 94.25 104 LYS A C 1
ATOM 837 O O . LYS A 1 104 ? 8.586 0.843 -0.466 1.00 94.25 104 LYS A O 1
ATOM 842 N N . GLY A 1 105 ? 8.210 0.798 -2.685 1.00 92.62 105 GLY A N 1
ATOM 843 C CA . GLY A 1 105 ? 6.779 1.104 -2.593 1.00 92.62 105 GLY A CA 1
ATOM 844 C C . GLY A 1 105 ? 6.003 0.015 -1.844 1.00 92.62 105 GLY A C 1
ATOM 845 O O . GLY A 1 105 ? 5.254 0.311 -0.914 1.00 92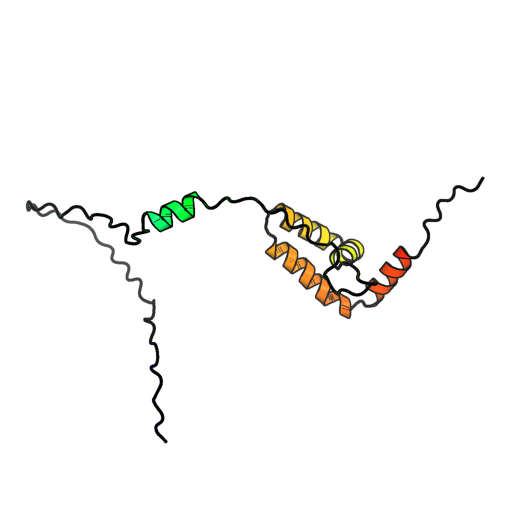.62 105 GLY A O 1
ATOM 846 N N . LEU A 1 106 ? 6.237 -1.257 -2.182 1.00 93.69 106 LEU A N 1
ATOM 847 C CA . LEU A 1 106 ? 5.602 -2.395 -1.510 1.00 93.69 106 LEU A CA 1
ATOM 848 C C . LEU A 1 106 ? 5.998 -2.501 -0.033 1.00 93.69 106 LEU A C 1
ATOM 850 O O . LEU A 1 106 ? 5.142 -2.800 0.797 1.00 93.69 106 LEU A O 1
ATOM 854 N N . LEU A 1 107 ? 7.256 -2.216 0.315 1.00 95.44 107 LEU A N 1
ATOM 855 C CA . LEU A 1 107 ? 7.706 -2.195 1.710 1.00 95.44 107 LEU A CA 1
ATOM 856 C C . LEU A 1 107 ? 6.934 -1.171 2.550 1.00 95.44 107 LEU A C 1
ATOM 858 O O . LEU A 1 107 ? 6.488 -1.512 3.643 1.00 95.44 107 LEU A O 1
ATOM 862 N N . LEU A 1 108 ? 6.695 0.037 2.027 1.00 94.00 108 LEU A N 1
ATOM 863 C CA . LEU A 1 108 ? 5.890 1.049 2.723 1.00 94.00 108 LEU A CA 1
ATOM 864 C C . LEU A 1 108 ? 4.453 0.573 2.966 1.00 94.00 108 LEU A C 1
ATOM 866 O O . LEU A 1 108 ? 3.920 0.759 4.061 1.00 94.00 108 LEU A O 1
ATOM 870 N N . LEU A 1 109 ? 3.843 -0.083 1.974 1.00 92.81 109 LEU A N 1
ATOM 871 C CA . LEU A 1 109 ? 2.501 -0.643 2.115 1.00 92.81 109 LEU A CA 1
ATOM 872 C C . LEU A 1 109 ? 2.471 -1.751 3.179 1.00 92.81 109 LEU A C 1
ATOM 874 O O . LEU A 1 109 ? 1.596 -1.754 4.044 1.00 92.81 109 LEU A O 1
ATOM 878 N N . ILE A 1 110 ? 3.448 -2.662 3.160 1.00 94.12 110 ILE A N 1
ATOM 879 C CA . ILE A 1 110 ? 3.586 -3.731 4.160 1.00 94.12 110 ILE A CA 1
ATOM 880 C C . ILE A 1 110 ? 3.783 -3.134 5.558 1.00 94.12 110 ILE A C 1
ATOM 882 O O . ILE A 1 110 ? 3.131 -3.562 6.510 1.00 94.12 110 ILE A O 1
ATOM 886 N N . ASP A 1 111 ? 4.629 -2.123 5.711 1.00 95.12 111 ASP A N 1
ATOM 887 C CA . ASP A 1 111 ? 4.851 -1.486 7.007 1.00 95.12 111 ASP A CA 1
ATOM 888 C C . ASP A 1 111 ? 3.609 -0.755 7.521 1.00 95.12 111 ASP A C 1
ATOM 890 O O . ASP A 1 111 ? 3.341 -0.778 8.724 1.00 95.12 111 ASP A O 1
ATOM 894 N N . PHE A 1 112 ? 2.793 -0.188 6.630 1.00 94.81 112 PHE A N 1
ATOM 895 C CA . PHE A 1 112 ? 1.483 0.334 6.999 1.00 94.81 112 PHE A CA 1
ATOM 896 C C . PHE A 1 112 ? 0.522 -0.779 7.445 1.00 94.81 112 PHE A C 1
ATOM 898 O O . PHE A 1 112 ? -0.123 -0.631 8.483 1.00 94.81 112 PHE A O 1
ATOM 905 N N . THR A 1 113 ? 0.467 -1.929 6.752 1.00 92.69 113 THR A N 1
ATOM 906 C CA . THR A 1 113 ? -0.416 -3.044 7.166 1.00 92.69 113 THR A CA 1
ATOM 907 C C . THR A 1 113 ? -0.143 -3.525 8.587 1.00 92.69 113 THR A C 1
ATOM 909 O O . THR A 1 113 ? -1.079 -3.859 9.308 1.00 92.69 113 THR A O 1
ATOM 912 N N . LYS A 1 114 ? 1.118 -3.497 9.035 1.00 94.31 114 LYS A N 1
ATOM 913 C CA . LYS A 1 114 ? 1.502 -3.873 10.406 1.00 94.31 114 LYS A CA 1
ATOM 914 C C . LYS A 1 114 ? 0.921 -2.938 11.473 1.00 94.31 114 LYS A C 1
ATOM 916 O O . LYS A 1 114 ? 0.824 -3.342 12.628 1.00 94.31 114 LYS A O 1
ATOM 921 N N . LYS A 1 115 ? 0.534 -1.711 11.108 1.00 93.75 115 LYS A N 1
ATOM 922 C CA . LYS A 1 115 ? -0.114 -0.745 12.009 1.00 93.75 115 LYS A CA 1
ATOM 923 C C . LYS A 1 115 ? -1.620 -0.995 12.144 1.00 93.75 115 LYS A C 1
ATOM 925 O O . LYS A 1 115 ? -2.189 -0.613 13.158 1.00 93.75 115 LYS A O 1
ATOM 930 N N . LEU A 1 116 ? -2.260 -1.660 11.176 1.00 91.00 116 LEU A N 1
ATOM 931 C CA . LEU A 1 116 ? -3.715 -1.881 11.180 1.00 91.00 116 LEU A CA 1
ATOM 932 C C . LEU A 1 116 ? -4.227 -2.617 12.432 1.00 91.00 116 LEU A C 1
ATOM 934 O O . LEU A 1 116 ? -5.211 -2.157 13.005 1.00 91.00 116 LEU A O 1
ATOM 938 N N . PRO A 1 117 ? -3.573 -3.686 12.938 1.00 90.62 117 PRO A N 1
ATOM 939 C CA . PRO A 1 117 ? -4.012 -4.341 14.173 1.00 90.62 117 PRO A CA 1
ATOM 940 C C . PRO A 1 117 ? -3.953 -3.437 15.413 1.00 90.62 117 PRO A C 1
ATOM 942 O O . PRO A 1 117 ? -4.633 -3.711 16.396 1.00 90.62 117 PRO A O 1
ATOM 945 N N . LEU A 1 118 ? -3.135 -2.378 15.383 1.00 93.62 118 LEU A N 1
ATOM 946 C CA . LEU A 1 118 ? -3.012 -1.401 16.470 1.00 93.62 118 LEU A CA 1
ATOM 947 C C . LEU A 1 118 ? -4.077 -0.296 16.389 1.00 93.62 118 LEU A C 1
ATOM 949 O O . LEU A 1 118 ? -4.288 0.415 17.368 1.00 93.62 118 LEU A O 1
ATOM 953 N N . HIS A 1 119 ? -4.744 -0.163 15.240 1.00 92.06 119 HIS A N 1
ATOM 954 C CA . HIS A 1 119 ? -5.733 0.872 14.949 1.00 92.06 119 HIS A CA 1
ATOM 955 C C . HIS A 1 119 ? -6.988 0.271 14.293 1.00 92.06 119 HIS A C 1
ATOM 957 O O . HIS A 1 119 ? -7.285 0.555 13.128 1.00 92.06 119 HIS A O 1
ATOM 963 N N . PRO A 1 120 ? -7.739 -0.584 15.013 1.00 87.81 120 PRO A N 1
ATOM 964 C CA . PRO A 1 120 ? -8.951 -1.201 14.470 1.00 87.81 120 PRO A CA 1
ATOM 965 C C . PRO A 1 120 ? -10.015 -0.162 14.075 1.00 87.81 120 PRO 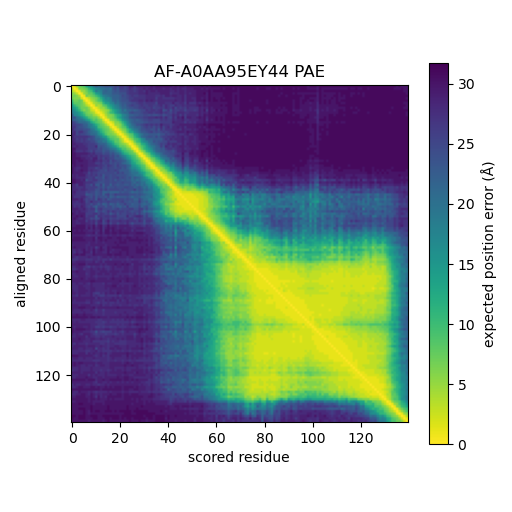A C 1
ATOM 967 O O . PRO A 1 120 ? -10.795 -0.394 13.153 1.00 87.81 120 PRO A O 1
ATOM 970 N N . ASP A 1 121 ? -9.991 1.015 14.708 1.00 92.19 121 ASP A N 1
ATOM 971 C CA . ASP A 1 121 ? -10.907 2.126 14.455 1.00 92.19 121 ASP A CA 1
ATOM 972 C C . ASP A 1 121 ? -10.756 2.735 13.053 1.00 92.19 121 ASP A C 1
ATOM 974 O O . ASP A 1 121 ? -11.683 3.367 12.551 1.00 92.19 121 ASP A O 1
ATOM 978 N N . TRP A 1 122 ? -9.610 2.554 12.392 1.00 92.81 122 TRP A N 1
ATOM 979 C CA . TRP A 1 122 ? -9.384 3.095 11.050 1.00 92.81 122 TRP A CA 1
ATOM 980 C C . TRP A 1 122 ? -10.293 2.454 10.005 1.00 92.81 122 TRP A C 1
ATOM 982 O O . TRP A 1 122 ? -10.824 3.146 9.137 1.00 92.81 122 TRP A O 1
ATOM 992 N N . ILE A 1 123 ? -10.496 1.139 10.096 1.00 89.38 123 ILE A N 1
ATOM 993 C CA . ILE A 1 123 ? -11.358 0.407 9.164 1.00 89.38 123 ILE A CA 1
ATOM 994 C C . ILE A 1 123 ? -12.819 0.797 9.393 1.00 89.38 123 ILE A C 1
ATOM 996 O O . ILE A 1 123 ? -13.546 1.021 8.428 1.00 89.38 123 ILE A O 1
ATOM 1000 N N . GLU A 1 124 ? -13.241 0.909 10.654 1.00 89.75 124 GLU A N 1
ATOM 1001 C CA . GLU A 1 124 ? -14.606 1.302 11.017 1.00 89.75 124 GLU A CA 1
ATOM 1002 C C . GLU A 1 124 ? -14.927 2.717 10.529 1.00 89.75 124 GLU A C 1
ATOM 1004 O O . GLU A 1 124 ? -15.876 2.894 9.769 1.00 89.75 124 GLU A O 1
ATOM 1009 N N . LYS A 1 125 ? -14.071 3.698 10.842 1.00 90.31 125 LYS A N 1
ATOM 1010 C CA . LYS A 1 125 ? -14.227 5.087 10.376 1.00 90.31 125 LYS A CA 1
ATOM 1011 C C . LYS A 1 125 ? -14.279 5.187 8.859 1.00 90.31 125 LYS A C 1
ATOM 1013 O O . LYS A 1 125 ? -15.123 5.887 8.313 1.00 90.31 125 LYS A O 1
ATOM 1018 N N . TYR A 1 126 ? -13.395 4.470 8.166 1.00 89.56 126 TYR A N 1
ATOM 1019 C CA . TYR A 1 126 ? -13.386 4.479 6.707 1.00 89.56 126 TYR A CA 1
ATOM 1020 C C . TYR A 1 126 ? -14.679 3.888 6.123 1.00 89.56 126 TYR A C 1
ATOM 1022 O O . TYR A 1 126 ? -15.191 4.386 5.125 1.00 89.56 126 TYR A O 1
ATOM 1030 N N . ARG A 1 127 ? -15.259 2.860 6.757 1.00 87.31 127 ARG A N 1
ATOM 1031 C CA . ARG A 1 127 ? -16.555 2.292 6.346 1.00 87.31 127 ARG A CA 1
ATOM 1032 C C . ARG A 1 127 ? -17.712 3.250 6.590 1.00 87.31 127 ARG A C 1
ATOM 1034 O O . ARG A 1 127 ? -18.574 3.364 5.725 1.00 87.31 127 ARG A O 1
ATOM 1041 N N . GLU A 1 128 ? -17.732 3.925 7.733 1.00 88.25 128 GLU A N 1
ATOM 1042 C CA . GLU A 1 128 ? -18.749 4.934 8.043 1.00 88.25 128 GLU A CA 1
ATOM 1043 C C . GLU A 1 128 ? -18.725 6.073 7.019 1.00 88.25 128 GLU A C 1
ATOM 1045 O O . GLU A 1 128 ? -19.774 6.457 6.510 1.00 88.25 128 GLU A O 1
ATOM 1050 N N . GLU A 1 129 ? -17.535 6.554 6.648 1.00 85.19 129 GLU A N 1
ATOM 1051 C CA . GLU A 1 129 ? -17.358 7.584 5.615 1.00 85.19 129 GLU A CA 1
ATOM 1052 C C . GLU A 1 129 ? -17.903 7.143 4.246 1.00 85.19 129 GLU A C 1
ATOM 1054 O O . GLU A 1 129 ? -18.500 7.951 3.539 1.00 85.19 129 GLU A O 1
ATOM 1059 N N . LEU A 1 130 ? -17.753 5.866 3.879 1.00 82.00 130 LEU A N 1
ATOM 1060 C CA . LEU A 1 130 ? -18.299 5.321 2.629 1.00 82.00 130 LEU A CA 1
ATOM 1061 C C . LEU A 1 130 ? -19.824 5.136 2.652 1.00 82.00 130 LEU A C 1
ATOM 1063 O O . LEU A 1 130 ? -20.444 5.055 1.593 1.00 82.00 130 LEU A O 1
ATOM 1067 N N . GLN A 1 131 ? -20.423 5.019 3.838 1.00 77.31 131 GLN A N 1
ATOM 1068 C CA . GLN A 1 131 ? -21.863 4.818 4.014 1.00 77.31 131 GLN A CA 1
ATOM 1069 C C . GLN A 1 131 ? -22.631 6.122 4.229 1.00 77.31 131 GLN A C 1
ATOM 1071 O O . GLN A 1 131 ? -23.860 6.111 4.136 1.00 77.31 131 GLN A O 1
ATOM 1076 N N . GLN A 1 132 ? -21.949 7.236 4.508 1.00 64.62 132 GLN A N 1
ATOM 1077 C CA . GLN A 1 132 ? -22.613 8.530 4.558 1.00 64.62 132 GLN A CA 1
ATOM 1078 C C . GLN A 1 132 ? -23.027 8.931 3.136 1.00 64.62 132 GLN A C 1
ATOM 1080 O O . GLN A 1 132 ? -22.159 9.096 2.274 1.00 64.62 132 GLN A O 1
ATOM 1085 N N . PRO A 1 133 ? -24.337 9.080 2.855 1.00 57.31 133 PRO A N 1
ATOM 1086 C CA . PRO A 1 133 ? -24.761 9.675 1.603 1.00 57.31 133 PRO A CA 1
ATOM 1087 C C . PRO A 1 133 ? -24.157 11.074 1.544 1.00 57.31 133 PRO A C 1
ATOM 1089 O O . PRO A 1 133 ? -24.260 11.841 2.503 1.00 57.31 133 PRO A O 1
ATOM 1092 N N . VAL A 1 134 ? -23.505 11.389 0.425 1.00 58.62 134 VAL A N 1
ATOM 1093 C CA . VAL A 1 134 ? -23.194 12.772 0.082 1.00 58.62 134 VAL A CA 1
ATOM 1094 C C . VAL A 1 134 ? -24.543 13.481 0.092 1.00 58.62 134 VAL A C 1
ATOM 1096 O O . VAL A 1 134 ? -25.399 13.201 -0.745 1.00 58.62 134 VAL A O 1
ATOM 1099 N N . ASP A 1 135 ? -24.784 14.295 1.117 1.00 55.38 135 ASP A N 1
ATOM 1100 C CA . ASP A 1 135 ? -25.921 15.204 1.169 1.00 55.38 135 ASP A CA 1
ATOM 1101 C C . ASP A 1 135 ? -25.647 16.270 0.103 1.00 55.38 135 ASP A C 1
ATOM 1103 O O . ASP A 1 135 ? -25.148 17.362 0.378 1.00 55.38 135 ASP A O 1
ATOM 1107 N N . ASP A 1 136 ? -25.841 15.888 -1.162 1.00 51.28 136 ASP A N 1
ATOM 1108 C CA . ASP A 1 136 ? -25.900 16.799 -2.288 1.00 51.28 136 ASP A CA 1
ATOM 1109 C C . ASP A 1 136 ? -27.146 17.645 -2.050 1.00 51.28 136 ASP A C 1
ATOM 1111 O O . ASP A 1 136 ? -28.254 17.303 -2.466 1.00 51.28 136 ASP A O 1
ATOM 1115 N N . GLY A 1 137 ? -26.954 18.728 -1.295 1.00 54.03 137 GLY A N 1
ATOM 1116 C CA . GLY A 1 137 ? -27.947 19.730 -0.942 1.00 54.03 137 GLY A CA 1
ATOM 1117 C C . GLY A 1 137 ? -28.477 20.484 -2.161 1.00 54.03 137 GLY A C 1
ATOM 1118 O O . GLY A 1 137 ? -28.316 21.696 -2.269 1.00 54.03 137 GLY A O 1
ATOM 1119 N N . PHE A 1 138 ? -29.139 19.775 -3.068 1.00 53.12 138 PHE A N 1
ATOM 1120 C CA . PHE A 1 138 ? -29.998 20.315 -4.106 1.00 53.12 138 PHE A CA 1
ATOM 1121 C C . PHE A 1 138 ? -31.414 19.813 -3.854 1.00 53.12 138 PHE A C 1
ATOM 1123 O O . PHE A 1 138 ? -31.909 18.874 -4.474 1.00 53.12 138 PHE A O 1
ATOM 1130 N N . SER A 1 139 ? -32.065 20.472 -2.901 1.00 53.84 139 SER A N 1
ATOM 1131 C CA . SER A 1 139 ? -33.513 20.467 -2.787 1.00 53.84 139 SER A CA 1
ATOM 1132 C C . SER A 1 139 ? -34.024 21.868 -3.107 1.00 53.84 139 SER A C 1
ATOM 1134 O O . SER A 1 139 ? -33.557 22.840 -2.512 1.00 53.84 139 SER A O 1
ATOM 1136 N N . SER A 1 140 ? -35.037 21.895 -3.980 1.00 52.66 140 SER A N 1
ATOM 1137 C CA . SER A 1 140 ? -35.846 23.023 -4.487 1.00 52.66 140 SER A CA 1
ATOM 1138 C C . SER A 1 140 ? -35.357 23.730 -5.750 1.00 52.66 140 SER A C 1
ATOM 1140 O O . SER A 1 140 ? -34.300 24.391 -5.722 1.00 52.66 140 SER A O 1
#

pLDDT: mean 72.03, std 20.31, range [33.62, 95.88]

Secondary structure (DSSP, 8-state):
-----PPP-PPPP---------------------------SS---HHHHHHHHT-----------SS-TT--TT---HHHHHHHH-HHHHHHHHHHHHTT-HHHHHHHHHHHHTTGGG-THHHHHHHHHHHS--------

Mean predicted aligned error: 19.2 Å

Foldseek 3Di:
DDDDDDDDDDDDDPDDPDDDDDDDDDDDDDDDPDPPPPPVVPPCDPVNVVVVVPPDPPPPPDPDDPDPPPDDPLDDPLLVLCCVPPVVLSVVLVVCVVVVNNVSSVVSSVVSVVCCVVCVVSSVVVVVVVPDPPPPPDDD

Organism: NCBI:txid3121368

Sequence (140 aa):
MKVTTGMMVSYPKLSDVQEHKEKPLLQSGVHLPRPEVYQDLLEISDQARQIAADINHELVKVNIPDRPIGAPDDYIPVSELMRRFDPQNYEKMNQHFGNNESEKGLLLLIDFTKKLPLHPDWIEKYREELQQPVDDGFSS

Solvent-accessible surface area (backbone atoms only — not comparable to full-atom values): 9647 Å² total; per-residue (Å²): 139,84,85,79,83,79,81,82,86,82,78,86,82,94,79,79,90,79,86,77,86,85,86,85,83,91,78,93,70,98,69,84,76,74,80,82,72,79,65,67,86,70,78,70,47,72,66,57,53,52,52,62,73,65,59,75,83,72,81,75,80,74,83,74,65,97,63,63,88,87,58,63,94,85,67,71,63,64,70,57,52,32,47,71,78,39,45,70,58,39,52,52,25,52,51,24,48,73,68,74,36,50,68,62,18,51,49,51,53,54,59,51,56,70,47,42,85,79,41,64,63,57,61,54,53,54,50,52,61,73,66,52,75,80,79,74,87,80,80,135